Protein AF-A0A9E2G8S8-F1 (afdb_monomer_lite)

Structure (mmCIF, N/CA/C/O backbone):
data_AF-A0A9E2G8S8-F1
#
_entry.id   AF-A0A9E2G8S8-F1
#
loop_
_atom_site.group_PDB
_atom_site.id
_atom_site.type_symbol
_atom_site.label_atom_id
_atom_site.label_alt_id
_atom_site.label_comp_id
_atom_site.label_asym_id
_atom_site.label_entity_id
_atom_site.label_seq_id
_atom_site.pdbx_PDB_ins_code
_atom_site.Cartn_x
_atom_site.Cartn_y
_atom_site.Cartn_z
_atom_site.occupancy
_atom_site.B_iso_or_equiv
_atom_site.auth_seq_id
_atom_site.auth_comp_id
_atom_site.auth_asym_id
_atom_site.auth_atom_id
_atom_site.pdbx_PDB_model_num
ATOM 1 N N . MET A 1 1 ? -22.392 -0.315 -1.758 1.00 44.59 1 MET A N 1
ATOM 2 C CA . MET A 1 1 ? -21.809 0.022 -0.442 1.00 44.59 1 MET A CA 1
ATOM 3 C C . MET A 1 1 ? -20.306 -0.086 -0.599 1.00 44.59 1 MET A C 1
ATOM 5 O O . MET A 1 1 ? -19.879 -1.041 -1.234 1.00 44.59 1 MET A O 1
ATOM 9 N N . ARG A 1 2 ? -19.534 0.909 -0.146 1.00 60.53 2 ARG A N 1
ATOM 10 C CA . ARG A 1 2 ? -18.070 0.775 -0.092 1.00 60.53 2 ARG A CA 1
ATOM 11 C C . ARG A 1 2 ? -17.741 -0.227 1.015 1.00 60.53 2 ARG A C 1
ATOM 13 O O . ARG A 1 2 ? -18.287 -0.092 2.105 1.00 60.53 2 ARG A O 1
ATOM 20 N N . ASN A 1 3 ? -16.926 -1.228 0.694 1.00 81.44 3 ASN A N 1
ATOM 21 C CA . ASN A 1 3 ? -16.488 -2.263 1.638 1.00 81.44 3 ASN A CA 1
ATOM 22 C C . ASN A 1 3 ? -15.124 -1.939 2.266 1.00 81.44 3 ASN A C 1
ATOM 24 O O . ASN A 1 3 ? -14.680 -2.669 3.148 1.00 81.44 3 ASN A O 1
ATOM 28 N N . GLU A 1 4 ? -14.479 -0.862 1.814 1.00 93.25 4 GLU A N 1
ATOM 29 C CA . GLU A 1 4 ? -13.182 -0.440 2.326 1.00 93.25 4 GLU A CA 1
ATOM 30 C C . GLU A 1 4 ? -13.284 0.040 3.771 1.00 93.25 4 GLU A C 1
ATOM 32 O O . GLU A 1 4 ? -14.235 0.725 4.156 1.00 93.25 4 GLU A O 1
ATOM 37 N N . ILE A 1 5 ? -12.271 -0.316 4.554 1.00 97.31 5 ILE A N 1
ATOM 38 C CA . ILE A 1 5 ? -12.090 0.123 5.936 1.00 97.31 5 ILE A CA 1
ATOM 39 C C . ILE A 1 5 ? -10.993 1.183 5.997 1.00 97.31 5 ILE A C 1
ATOM 41 O O . ILE A 1 5 ? -10.100 1.220 5.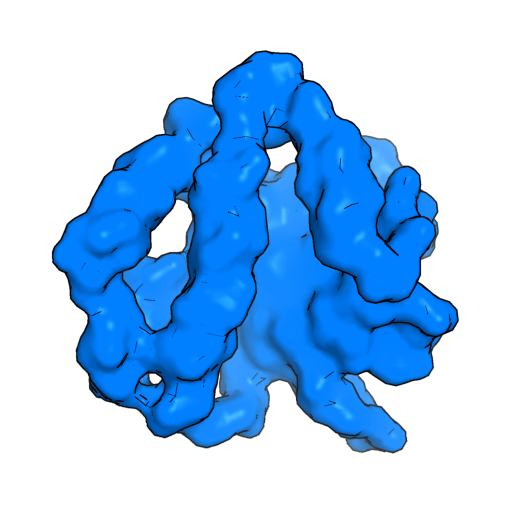148 1.00 97.31 5 ILE A O 1
ATOM 45 N N . SER A 1 6 ? -11.042 2.049 7.006 1.00 98.31 6 SER A N 1
ATOM 46 C CA . SER A 1 6 ? -9.996 3.054 7.191 1.00 98.31 6 SER A CA 1
ATOM 47 C C . SER A 1 6 ? -8.645 2.391 7.483 1.00 98.31 6 SER A C 1
ATOM 49 O O . SER A 1 6 ? -8.588 1.273 7.997 1.00 98.31 6 SER A O 1
ATOM 51 N N . ILE A 1 7 ? -7.533 3.077 7.204 1.00 98.56 7 ILE A N 1
ATOM 52 C CA . ILE A 1 7 ? -6.195 2.571 7.556 1.00 98.56 7 ILE A CA 1
ATOM 53 C C . ILE A 1 7 ? -6.093 2.315 9.056 1.00 98.56 7 ILE A C 1
ATOM 55 O O . ILE A 1 7 ? -5.459 1.340 9.449 1.00 98.56 7 ILE A O 1
ATOM 59 N N . ARG A 1 8 ? -6.721 3.154 9.895 1.00 98.38 8 ARG A N 1
ATOM 60 C CA . ARG A 1 8 ? -6.754 2.907 11.341 1.00 98.38 8 ARG A CA 1
ATOM 61 C C . ARG A 1 8 ? -7.335 1.530 11.644 1.00 98.38 8 ARG A C 1
ATOM 63 O O . ARG A 1 8 ? -6.673 0.730 12.296 1.00 98.38 8 ARG A O 1
ATOM 70 N N . GLU A 1 9 ? -8.541 1.260 11.156 1.00 98.38 9 GLU A N 1
ATOM 71 C CA . GLU A 1 9 ? -9.212 -0.015 11.403 1.00 98.38 9 GLU A CA 1
ATOM 72 C C . GLU A 1 9 ? -8.445 -1.180 10.763 1.00 98.38 9 GLU A C 1
ATOM 74 O O . GLU A 1 9 ? -8.337 -2.262 11.339 1.00 98.38 9 GLU A O 1
ATOM 79 N N . TRP A 1 10 ? -7.858 -0.964 9.584 1.00 98.62 10 TRP A N 1
ATOM 80 C CA . TRP A 1 10 ? -7.023 -1.965 8.933 1.00 98.62 10 TRP A CA 1
ATOM 81 C C . TRP A 1 10 ? -5.809 -2.345 9.786 1.00 98.62 10 TRP A C 1
ATOM 83 O O . TRP A 1 10 ? -5.529 -3.535 9.936 1.00 98.62 10 TRP A O 1
ATOM 93 N N . VAL A 1 11 ? -5.114 -1.358 10.365 1.00 98.75 11 VAL A N 1
ATOM 94 C CA . VAL A 1 11 ? -3.964 -1.578 11.255 1.00 98.75 11 VAL A CA 1
ATOM 95 C C . VAL A 1 11 ? -4.393 -2.312 12.522 1.00 98.75 11 VAL A C 1
ATOM 97 O O . VAL A 1 11 ? -3.720 -3.261 12.906 1.00 98.75 11 VAL A O 1
ATOM 100 N N . GLU A 1 12 ? -5.526 -1.951 13.130 1.00 98.56 12 GLU A N 1
ATOM 101 C CA . GLU A 1 12 ? -6.077 -2.675 14.287 1.00 98.56 12 GLU A CA 1
ATOM 102 C C . GLU A 1 12 ? -6.294 -4.160 13.956 1.00 98.56 12 GLU A C 1
ATOM 104 O O . GLU A 1 12 ? -5.747 -5.037 14.626 1.00 98.56 12 GLU A O 1
ATOM 109 N N . ARG A 1 13 ? -6.976 -4.457 12.841 1.00 98.56 13 ARG A N 1
ATOM 110 C CA . ARG A 1 13 ? -7.185 -5.838 12.372 1.00 98.56 13 ARG A CA 1
ATOM 111 C C . ARG A 1 13 ? -5.871 -6.562 12.066 1.00 98.56 13 ARG A C 1
ATOM 113 O O . ARG A 1 13 ? -5.748 -7.754 12.348 1.00 98.56 13 ARG A O 1
ATOM 120 N N . PHE A 1 14 ? -4.900 -5.869 11.471 1.00 98.62 14 PHE A N 1
ATOM 121 C CA . PHE A 1 14 ? -3.580 -6.424 11.180 1.00 98.62 14 PHE A CA 1
ATOM 122 C C . PHE A 1 14 ? -2.844 -6.824 12.464 1.00 98.62 14 PHE A C 1
ATOM 124 O O . PHE A 1 14 ? -2.378 -7.962 12.558 1.00 98.62 14 PHE A O 1
ATOM 131 N N . CYS A 1 15 ? -2.787 -5.934 13.459 1.00 98.38 15 CYS A N 1
ATOM 132 C CA . CYS A 1 15 ? -2.144 -6.195 14.746 1.00 98.38 15 CYS A CA 1
ATOM 133 C C . CYS A 1 15 ? -2.855 -7.303 15.544 1.00 98.38 15 CYS A C 1
ATOM 135 O O . CYS A 1 15 ? -2.188 -8.067 16.240 1.00 98.38 15 CYS A O 1
ATOM 137 N N . ASP A 1 16 ? -4.174 -7.446 15.384 1.00 98.38 16 ASP A N 1
ATOM 138 C CA . ASP A 1 16 ? -4.973 -8.531 15.974 1.00 98.38 16 ASP A CA 1
ATOM 139 C C . ASP A 1 16 ? -4.814 -9.882 15.244 1.00 98.38 16 ASP A C 1
ATOM 141 O O . ASP A 1 16 ? -5.429 -10.883 15.618 1.00 98.38 16 ASP A O 1
ATOM 145 N N . GLY A 1 17 ? -3.997 -9.940 14.187 1.00 98.25 17 GLY A N 1
ATOM 146 C CA . GLY A 1 17 ? -3.697 -11.172 13.459 1.00 98.25 17 GLY A CA 1
ATOM 147 C C . GLY A 1 17 ? -4.775 -11.604 12.458 1.00 98.25 17 GLY A C 1
ATOM 148 O O . GLY A 1 17 ? -4.729 -12.726 11.949 1.00 98.25 17 GLY A O 1
ATOM 149 N N . LYS A 1 18 ? -5.728 -10.726 12.104 1.00 98.19 18 LYS A N 1
ATOM 150 C CA . LYS A 1 18 ? -6.828 -11.033 11.163 1.00 98.19 18 LYS A CA 1
ATOM 151 C C . LYS A 1 18 ? -6.337 -11.564 9.809 1.00 98.19 18 LYS A C 1
ATOM 153 O O . LYS A 1 18 ? -7.047 -12.336 9.169 1.00 98.19 18 LYS A O 1
ATOM 158 N N . TYR A 1 19 ? -5.134 -11.174 9.383 1.00 97.94 19 TYR A N 1
ATOM 159 C CA . TYR A 1 19 ? -4.575 -11.502 8.067 1.00 97.94 19 TYR A CA 1
ATOM 160 C C . TYR A 1 19 ? -3.461 -12.566 8.097 1.00 97.94 19 TYR A C 1
ATOM 162 O O . TYR A 1 19 ? -2.704 -12.686 7.132 1.00 97.94 19 TYR A O 1
ATOM 170 N N . GLU A 1 20 ? -3.324 -13.343 9.181 1.00 96.94 20 GLU A N 1
ATOM 171 C CA . GLU A 1 20 ? -2.259 -14.357 9.309 1.00 96.94 20 GLU A CA 1
ATOM 172 C C . GLU A 1 20 ? -2.498 -15.637 8.492 1.00 96.94 20 GLU A C 1
ATOM 174 O O . GLU A 1 20 ? -1.543 -16.352 8.164 1.00 96.94 20 GLU A O 1
ATOM 179 N N . SER A 1 21 ? -3.754 -15.941 8.148 1.00 97.25 21 SER A N 1
ATOM 180 C CA . SER A 1 21 ? -4.077 -17.127 7.352 1.00 97.25 21 SER A CA 1
ATOM 181 C C . SER A 1 21 ? -3.495 -17.032 5.940 1.00 97.25 21 SER A C 1
ATOM 183 O O . SER A 1 21 ? -3.478 -15.974 5.314 1.00 97.25 21 SER A O 1
ATOM 185 N N . ARG A 1 22 ? -3.023 -18.165 5.411 1.00 96.75 22 ARG A N 1
ATOM 186 C CA . ARG A 1 22 ? -2.400 -18.249 4.078 1.00 96.75 22 ARG A CA 1
ATOM 187 C C . ARG A 1 22 ? -3.395 -18.396 2.932 1.00 96.75 22 ARG A C 1
ATOM 189 O O . ARG A 1 22 ? -2.963 -18.445 1.782 1.00 96.75 22 ARG A O 1
ATOM 196 N N . ASP A 1 23 ? -4.681 -18.545 3.225 1.00 97.31 23 ASP A N 1
ATOM 197 C CA . ASP A 1 23 ? -5.685 -18.658 2.178 1.00 97.31 23 ASP A CA 1
ATOM 198 C C . ASP A 1 23 ? -5.832 -17.335 1.416 1.00 97.31 23 ASP A C 1
ATOM 200 O O . ASP A 1 23 ? -5.708 -16.246 1.977 1.00 97.31 23 ASP A O 1
ATOM 204 N N . VAL A 1 24 ? -6.086 -17.443 0.114 1.00 97.62 24 VAL A N 1
ATOM 205 C CA . VAL A 1 24 ? -6.178 -16.285 -0.779 1.00 97.62 24 VAL A CA 1
ATOM 206 C C . VAL A 1 24 ? -7.325 -15.350 -0.395 1.00 97.62 24 VAL A C 1
ATOM 208 O O . VAL A 1 24 ? -7.187 -14.143 -0.543 1.00 97.62 24 VAL A O 1
ATOM 211 N N . GLN A 1 25 ? -8.423 -15.873 0.162 1.00 97.94 25 GLN A N 1
ATOM 212 C CA . GLN A 1 25 ? -9.590 -15.067 0.512 1.00 97.94 25 GLN A CA 1
ATOM 213 C C . GLN A 1 25 ? -9.274 -14.101 1.657 1.00 97.94 25 GLN A C 1
ATOM 215 O O . GLN A 1 25 ? -9.599 -12.921 1.561 1.00 97.94 25 GLN A O 1
ATOM 220 N N . THR A 1 26 ? -8.558 -14.562 2.683 1.00 98.12 26 THR A N 1
ATOM 221 C CA . THR A 1 26 ? -8.047 -13.711 3.766 1.00 98.12 26 THR A CA 1
ATOM 222 C C . THR A 1 26 ? -7.123 -12.618 3.230 1.00 98.12 26 THR A C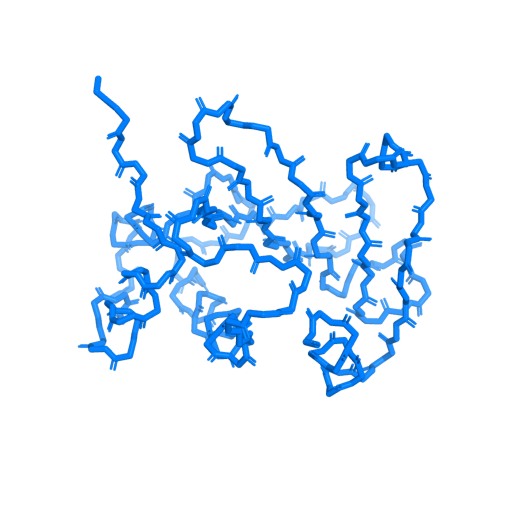 1
ATOM 224 O O . THR A 1 26 ? -7.112 -11.503 3.745 1.00 98.12 26 THR A O 1
ATOM 227 N N . GLN A 1 27 ? -6.344 -12.905 2.186 1.00 98.50 27 GLN A N 1
ATOM 228 C CA . GLN A 1 27 ? -5.425 -11.924 1.607 1.00 98.50 27 GLN A CA 1
ATOM 229 C C . GLN A 1 27 ? -6.151 -10.931 0.687 1.00 98.50 27 GLN A C 1
ATOM 231 O O . GLN A 1 27 ? -5.844 -9.743 0.712 1.00 98.50 27 GLN A O 1
ATOM 236 N N . ILE A 1 28 ? -7.190 -11.359 -0.029 1.00 98.12 28 ILE A N 1
ATOM 237 C CA . ILE A 1 28 ? -8.111 -10.442 -0.715 1.00 98.12 28 ILE A CA 1
ATOM 238 C C . ILE A 1 28 ? -8.789 -9.521 0.310 1.00 98.12 28 ILE A C 1
ATOM 240 O O . ILE A 1 28 ? -8.795 -8.310 0.119 1.00 98.12 28 ILE A O 1
ATOM 244 N N . GLU A 1 29 ? -9.267 -10.059 1.440 1.00 97.38 29 GLU A N 1
ATOM 245 C CA . GLU A 1 29 ? -9.804 -9.262 2.558 1.00 97.38 29 GLU A CA 1
ATOM 246 C C . GLU A 1 29 ? -8.772 -8.289 3.146 1.00 97.38 29 GLU A C 1
ATOM 248 O O . GLU A 1 29 ? -9.142 -7.211 3.606 1.00 97.38 29 GLU A O 1
ATOM 253 N N . ALA A 1 30 ? -7.484 -8.645 3.129 1.00 97.94 30 ALA A N 1
ATOM 254 C CA . ALA A 1 30 ? -6.414 -7.753 3.557 1.00 97.94 30 ALA A CA 1
ATOM 255 C C . ALA A 1 30 ? -6.195 -6.577 2.592 1.00 97.94 30 ALA A C 1
ATOM 257 O O . ALA A 1 30 ? -5.557 -5.610 2.992 1.00 97.94 30 ALA A O 1
ATOM 258 N N . GLY A 1 31 ? -6.702 -6.632 1.358 1.00 97.75 31 GLY A N 1
ATOM 259 C CA . GLY A 1 31 ? -6.587 -5.556 0.370 1.00 97.75 31 GLY A CA 1
ATOM 260 C C . GLY A 1 31 ? -5.788 -5.924 -0.882 1.00 97.75 31 GLY A C 1
ATOM 261 O O . GLY A 1 31 ? -5.383 -5.031 -1.625 1.00 97.75 31 GLY A O 1
ATOM 262 N N . TRP A 1 32 ? -5.506 -7.208 -1.134 1.00 98.38 32 TRP A N 1
ATOM 263 C CA . TRP A 1 32 ? -4.871 -7.628 -2.388 1.00 98.38 32 TRP A CA 1
ATOM 264 C C . TRP A 1 32 ? -5.827 -7.491 -3.573 1.00 98.38 32 TRP A C 1
ATOM 266 O O . TRP A 1 32 ? -6.848 -8.170 -3.634 1.00 98.38 32 TRP A O 1
ATOM 276 N N . TYR A 1 33 ? -5.459 -6.633 -4.527 1.00 97.00 33 TYR A N 1
ATOM 277 C CA . TYR A 1 33 ? -6.260 -6.360 -5.723 1.00 97.00 33 TYR A CA 1
ATOM 278 C C . TYR A 1 33 ? -5.814 -7.182 -6.938 1.00 97.00 33 TYR A C 1
ATOM 280 O O . TYR A 1 33 ? -6.642 -7.718 -7.667 1.00 97.00 33 TYR A O 1
ATOM 288 N N . ASP A 1 34 ? -4.501 -7.274 -7.163 1.00 97.62 34 ASP A N 1
ATOM 289 C CA . ASP A 1 34 ? -3.916 -7.974 -8.311 1.00 97.62 34 ASP A CA 1
ATOM 290 C C . ASP A 1 34 ? -2.490 -8.445 -7.994 1.00 97.62 34 ASP A C 1
ATOM 292 O O . ASP A 1 34 ? -1.714 -7.728 -7.350 1.00 97.62 34 ASP A O 1
ATOM 296 N N . TRP A 1 35 ? -2.133 -9.653 -8.427 1.00 98.31 35 TRP A N 1
ATOM 297 C CA . TRP A 1 35 ? -0.826 -10.243 -8.147 1.00 98.31 35 TRP A CA 1
ATOM 298 C C . TRP A 1 35 ? -0.410 -11.287 -9.184 1.00 98.31 35 TRP A C 1
ATOM 300 O O . TRP A 1 35 ? -1.228 -12.024 -9.725 1.00 98.31 35 TRP A O 1
ATOM 310 N N . PHE A 1 36 ? 0.903 -11.397 -9.400 1.00 97.44 36 PHE A N 1
ATOM 311 C CA . PHE A 1 36 ? 1.502 -12.402 -10.290 1.00 97.44 36 PHE A CA 1
ATOM 312 C C . PHE A 1 36 ? 2.293 -13.481 -9.538 1.00 97.44 36 PHE A C 1
ATOM 314 O O . PHE A 1 36 ? 2.669 -14.506 -10.109 1.00 97.44 36 PHE A O 1
ATOM 321 N N . CYS A 1 37 ? 2.571 -13.275 -8.248 1.00 97.00 37 CYS A N 1
ATOM 322 C CA . CYS A 1 37 ? 3.165 -14.305 -7.406 1.00 97.00 37 CYS A CA 1
ATOM 323 C C . CYS A 1 37 ? 2.149 -15.404 -7.053 1.00 97.00 37 CYS A C 1
ATOM 325 O O . CYS A 1 37 ? 0.953 -15.258 -7.251 1.00 97.00 37 CYS A O 1
ATOM 327 N N . ARG A 1 38 ? 2.607 -16.516 -6.471 1.00 97.56 38 ARG A N 1
ATOM 328 C CA . ARG A 1 38 ? 1.693 -17.551 -5.959 1.00 97.56 38 ARG A CA 1
ATOM 329 C C . ARG A 1 38 ? 0.870 -17.020 -4.783 1.00 97.56 38 ARG A C 1
ATOM 331 O O . ARG A 1 38 ? 1.445 -16.376 -3.907 1.00 97.56 38 ARG A O 1
ATOM 338 N N . ASP A 1 39 ? -0.398 -17.415 -4.688 1.00 98.06 39 ASP A N 1
ATOM 339 C CA . ASP A 1 39 ? -1.300 -17.069 -3.574 1.00 98.06 39 ASP A CA 1
ATOM 340 C C . ASP A 1 39 ? -0.683 -17.365 -2.200 1.00 98.06 39 ASP A C 1
ATOM 342 O O . ASP A 1 39 ? -0.756 -16.564 -1.271 1.00 98.06 39 ASP A O 1
ATOM 346 N N . SER A 1 40 ? 0.045 -18.482 -2.091 1.00 95.75 40 SER A N 1
ATOM 347 C CA . SER A 1 40 ? 0.738 -18.891 -0.864 1.00 95.75 40 SER A CA 1
ATOM 348 C C . SER A 1 40 ? 1.783 -17.885 -0.360 1.00 95.75 40 SER A C 1
ATOM 350 O O . SER A 1 40 ? 2.232 -17.994 0.781 1.00 95.75 40 SER A O 1
ATOM 352 N N . ASN A 1 41 ? 2.216 -16.942 -1.202 1.00 97.31 41 ASN A N 1
ATOM 353 C CA . ASN A 1 41 ? 3.185 -15.909 -0.846 1.00 97.31 41 ASN A CA 1
ATOM 354 C C . ASN A 1 41 ? 2.523 -14.639 -0.297 1.00 97.31 41 ASN A C 1
ATOM 356 O O . ASN A 1 41 ? 3.221 -13.838 0.330 1.00 97.31 41 ASN A O 1
ATOM 360 N N . LEU A 1 42 ? 1.218 -14.449 -0.517 1.00 98.56 42 LEU A N 1
ATOM 361 C CA . LEU A 1 42 ? 0.521 -13.206 -0.191 1.00 98.56 42 LEU A CA 1
ATOM 362 C C . LEU A 1 42 ? 0.563 -12.911 1.308 1.00 98.56 42 LEU A C 1
ATOM 364 O O . LEU A 1 42 ? 0.984 -11.825 1.678 1.00 98.56 42 LEU A O 1
ATOM 368 N N . ALA A 1 43 ? 0.293 -13.890 2.177 1.00 98.50 43 ALA A N 1
ATOM 369 C CA . ALA A 1 43 ? 0.324 -13.684 3.632 1.00 98.50 43 ALA A CA 1
ATOM 370 C C . ALA A 1 43 ? 1.672 -13.146 4.147 1.00 98.50 43 ALA A C 1
ATOM 372 O O . ALA A 1 43 ? 1.721 -12.227 4.965 1.00 98.50 43 ALA A O 1
ATOM 373 N N . ASN A 1 44 ? 2.792 -13.659 3.625 1.00 98.56 44 ASN A N 1
ATOM 374 C CA . ASN A 1 44 ? 4.119 -13.162 4.001 1.00 98.56 44 ASN A CA 1
ATOM 375 C C . ASN A 1 44 ? 4.369 -11.738 3.479 1.00 98.56 44 ASN A C 1
ATOM 377 O O . ASN A 1 44 ? 5.016 -10.936 4.155 1.00 98.56 44 ASN A O 1
ATOM 381 N N . LYS A 1 45 ? 3.859 -11.413 2.286 1.00 98.50 45 LYS A N 1
ATOM 382 C CA . LYS A 1 45 ? 3.957 -10.073 1.693 1.00 98.50 45 LYS A CA 1
ATOM 383 C C . LYS A 1 45 ? 3.075 -9.066 2.436 1.00 98.50 45 LYS A C 1
ATOM 385 O O . LYS A 1 45 ? 3.570 -7.994 2.775 1.00 98.50 45 LYS A O 1
ATOM 390 N N . THR A 1 46 ? 1.845 -9.440 2.790 1.00 98.69 46 THR A N 1
ATOM 391 C CA . THR A 1 46 ? 0.954 -8.675 3.677 1.00 98.69 46 THR A CA 1
ATOM 392 C C . THR A 1 46 ? 1.629 -8.405 5.004 1.00 98.69 46 THR A C 1
ATOM 394 O O . THR A 1 46 ? 1.688 -7.260 5.420 1.00 98.69 46 THR A O 1
ATOM 397 N N . LYS A 1 47 ? 2.232 -9.417 5.641 1.00 98.69 47 LYS A N 1
ATOM 398 C CA . LYS A 1 47 ? 2.975 -9.224 6.893 1.00 98.69 47 LYS A CA 1
ATOM 399 C C . LYS A 1 47 ? 4.118 -8.223 6.739 1.00 98.69 47 LYS A C 1
ATOM 401 O O . LYS A 1 47 ? 4.280 -7.335 7.570 1.00 98.69 47 LYS A O 1
ATOM 406 N N . ARG A 1 48 ? 4.899 -8.335 5.660 1.00 98.50 48 ARG A N 1
ATOM 407 C CA . ARG A 1 48 ? 5.998 -7.403 5.375 1.00 98.50 48 ARG A CA 1
ATOM 408 C C . ARG A 1 48 ? 5.497 -5.968 5.208 1.00 98.50 48 ARG A C 1
ATOM 410 O O . ARG A 1 48 ? 6.093 -5.082 5.804 1.00 98.50 48 ARG A O 1
ATOM 417 N N . MET A 1 49 ? 4.463 -5.739 4.398 1.00 98.62 49 MET A N 1
ATOM 418 C CA . MET A 1 49 ? 3.934 -4.395 4.127 1.00 98.62 49 MET A CA 1
ATOM 419 C C . MET A 1 49 ? 3.119 -3.842 5.300 1.00 98.62 49 MET A C 1
ATOM 421 O O . MET A 1 49 ? 3.258 -2.671 5.633 1.00 98.62 49 MET A O 1
ATOM 425 N N . GLY A 1 50 ? 2.353 -4.682 5.991 1.00 98.62 50 GLY A N 1
ATOM 426 C CA . GLY A 1 50 ? 1.601 -4.326 7.193 1.00 98.62 50 GLY A CA 1
ATOM 427 C C . GLY A 1 50 ? 2.500 -3.814 8.315 1.00 98.62 50 GLY A C 1
ATOM 428 O O . GLY A 1 50 ? 2.228 -2.747 8.854 1.00 98.62 50 GLY A O 1
ATOM 429 N N . ASN A 1 51 ? 3.652 -4.458 8.547 1.00 98.69 51 ASN A N 1
ATOM 430 C CA . ASN A 1 51 ? 4.671 -3.968 9.489 1.00 98.69 51 ASN A CA 1
ATOM 431 C C . ASN A 1 51 ? 5.235 -2.577 9.121 1.00 98.69 51 ASN A C 1
ATOM 433 O O . ASN A 1 51 ? 5.839 -1.909 9.957 1.00 98.69 51 ASN A O 1
ATOM 437 N N . ILE A 1 52 ? 5.116 -2.142 7.861 1.00 98.56 52 ILE A N 1
ATOM 438 C CA . ILE A 1 52 ? 5.469 -0.777 7.434 1.00 98.56 52 ILE A CA 1
ATOM 439 C C . ILE A 1 52 ? 4.301 0.164 7.722 1.00 98.56 52 ILE A C 1
ATOM 441 O O . ILE A 1 52 ? 4.496 1.233 8.297 1.00 98.56 52 ILE A O 1
ATOM 445 N N . ILE A 1 53 ? 3.098 -0.237 7.308 1.00 98.62 53 ILE A N 1
ATOM 446 C CA . ILE A 1 53 ? 1.873 0.565 7.383 1.00 98.62 53 ILE A CA 1
ATOM 447 C C . ILE A 1 53 ? 1.506 0.879 8.837 1.00 98.62 53 ILE A C 1
ATOM 449 O O . ILE A 1 53 ? 1.148 2.017 9.128 1.00 98.62 53 ILE A O 1
ATOM 453 N N . GLU A 1 54 ? 1.688 -0.065 9.765 1.00 98.50 54 GLU A N 1
ATOM 454 C CA . GLU A 1 54 ? 1.426 0.150 11.198 1.00 98.50 54 GLU A CA 1
ATOM 455 C C . GLU A 1 54 ? 2.301 1.255 11.8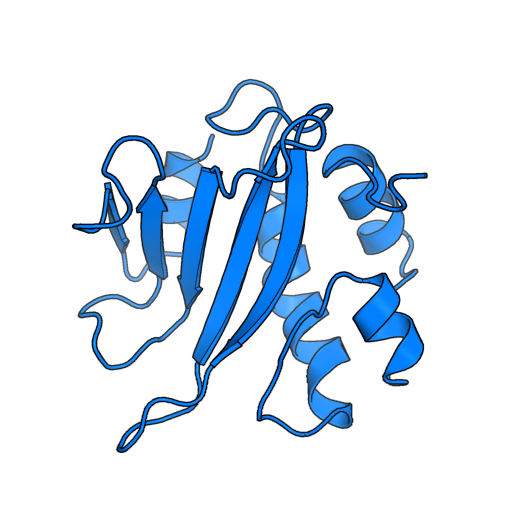26 1.00 98.50 54 GLU A C 1
ATOM 457 O O . GLU A 1 54 ? 1.989 1.768 12.898 1.00 98.50 54 GLU A O 1
ATOM 462 N N . GLN A 1 55 ? 3.398 1.653 11.168 1.00 98.56 55 GLN A N 1
ATOM 463 C CA . GLN A 1 55 ? 4.299 2.709 11.646 1.00 98.56 55 GLN A CA 1
ATOM 464 C C . GLN A 1 55 ? 3.914 4.111 11.146 1.00 98.56 55 GLN A C 1
ATOM 466 O O . GLN A 1 55 ? 4.550 5.098 11.543 1.00 98.56 55 GLN A O 1
ATOM 471 N N . ILE A 1 56 ? 2.895 4.224 10.288 1.00 98.12 56 ILE A N 1
ATOM 472 C CA . ILE A 1 56 ? 2.355 5.509 9.835 1.00 98.12 56 ILE A CA 1
ATOM 473 C C . ILE A 1 56 ? 1.432 6.072 10.917 1.00 98.12 56 ILE A C 1
ATOM 475 O O . ILE A 1 56 ? 0.533 5.399 11.415 1.00 98.12 56 ILE A O 1
ATOM 479 N N . LYS A 1 57 ? 1.673 7.322 11.308 1.00 96.31 57 LYS A N 1
ATOM 480 C CA . LYS A 1 57 ? 1.046 7.970 12.460 1.00 96.31 57 LYS A CA 1
ATOM 481 C C . LYS A 1 57 ? 0.004 9.002 12.023 1.00 96.31 57 LYS A C 1
ATOM 483 O O . LYS A 1 57 ? 0.147 9.621 10.967 1.00 96.31 57 LYS A O 1
ATOM 488 N N . PRO A 1 58 ? -1.017 9.261 12.860 1.00 96.50 58 PRO A N 1
ATOM 489 C CA . PRO A 1 58 ? -1.905 10.400 12.666 1.00 96.50 58 PRO A CA 1
ATOM 490 C C . PRO A 1 58 ? -1.124 11.721 12.616 1.00 96.50 58 PRO A C 1
ATOM 492 O O . PRO A 1 58 ? -0.150 11.896 13.347 1.00 96.50 58 PRO A O 1
ATOM 495 N N . GLY A 1 59 ? -1.591 12.667 11.800 1.00 95.06 59 GLY A N 1
ATOM 496 C CA . GLY A 1 59 ? -0.987 14.000 11.666 1.00 95.06 59 GLY A CA 1
ATOM 497 C C . GLY A 1 59 ? 0.123 14.109 10.615 1.00 95.06 59 GLY A C 1
ATOM 498 O O . GLY A 1 59 ? 0.574 15.221 10.354 1.00 95.06 59 GLY A O 1
ATOM 499 N N . GLY A 1 60 ? 0.520 12.990 9.999 1.00 96.31 60 GLY A N 1
ATOM 500 C CA . GLY A 1 60 ? 1.426 12.970 8.853 1.00 96.31 60 GLY A CA 1
ATOM 501 C C . GLY A 1 60 ? 0.725 13.268 7.522 1.00 96.31 60 GLY A C 1
ATOM 502 O O . GLY A 1 60 ? -0.353 13.861 7.461 1.00 96.31 60 GLY A O 1
ATOM 503 N N . LYS A 1 61 ? 1.334 12.810 6.426 1.00 97.56 61 LYS A N 1
ATOM 504 C CA . LYS A 1 61 ? 0.852 13.015 5.047 1.00 97.56 61 LYS A CA 1
ATOM 505 C C . LYS A 1 61 ? -0.437 12.260 4.709 1.00 97.56 61 LYS A C 1
ATOM 507 O O . LYS A 1 61 ? -1.091 12.603 3.730 1.00 97.56 61 LYS A O 1
ATOM 512 N N . ILE A 1 62 ? -0.791 11.235 5.487 1.00 97.69 62 ILE A N 1
ATOM 513 C CA . ILE A 1 62 ? -1.961 10.381 5.254 1.00 97.69 62 ILE A CA 1
ATOM 514 C C . ILE A 1 62 ? -2.988 10.594 6.365 1.00 97.69 62 ILE A C 1
ATOM 516 O O . ILE A 1 62 ? -2.670 10.499 7.551 1.00 97.69 62 ILE A O 1
ATOM 520 N N . ASN A 1 63 ? -4.246 10.826 5.988 1.00 97.94 63 ASN A N 1
ATOM 521 C CA . ASN A 1 63 ? -5.348 10.827 6.943 1.00 97.94 63 ASN A CA 1
ATOM 522 C C . ASN A 1 63 ? -5.823 9.387 7.182 1.00 97.94 63 ASN A C 1
ATOM 524 O O . ASN A 1 63 ? -6.506 8.820 6.331 1.00 97.94 63 ASN A O 1
ATOM 528 N N . LEU A 1 64 ? -5.486 8.817 8.341 1.00 98.19 64 LEU A N 1
ATOM 529 C CA . LEU A 1 64 ? -5.768 7.411 8.657 1.00 98.19 64 LEU A CA 1
ATOM 530 C C . LEU A 1 64 ? -7.262 7.069 8.779 1.00 98.19 64 LEU A C 1
ATOM 532 O O . LEU A 1 64 ? -7.600 5.897 8.672 1.00 98.19 64 LEU A O 1
ATOM 536 N N . GLU A 1 65 ? -8.140 8.059 8.984 1.00 98.00 65 GLU A N 1
ATOM 537 C CA . GLU A 1 65 ? -9.599 7.851 9.047 1.00 98.00 65 GLU A CA 1
ATOM 538 C C . GLU A 1 65 ? -10.259 7.901 7.672 1.00 98.00 65 GLU A C 1
ATOM 540 O O . GLU A 1 65 ? -11.294 7.282 7.445 1.00 98.00 65 GLU A O 1
ATOM 545 N N . LYS A 1 66 ? -9.689 8.707 6.771 1.00 97.81 66 LYS A N 1
ATOM 546 C CA . LYS A 1 66 ? -10.268 9.013 5.457 1.00 97.81 66 LYS A CA 1
ATOM 547 C C . LYS A 1 66 ? -9.573 8.305 4.307 1.00 97.81 66 LYS A C 1
ATOM 549 O O . LYS A 1 66 ? -9.956 8.488 3.160 1.00 97.81 66 LYS A O 1
ATOM 554 N N . SER A 1 67 ? -8.556 7.514 4.610 1.00 98.31 67 SER A N 1
ATOM 555 C CA . SER A 1 67 ? -7.830 6.739 3.615 1.00 98.31 67 SER A CA 1
ATOM 556 C C . SER A 1 67 ? -7.986 5.255 3.915 1.00 98.31 67 SER A C 1
ATOM 558 O O . SER A 1 67 ? -8.154 4.883 5.076 1.00 98.31 67 SER A O 1
ATOM 560 N N . TYR A 1 68 ? -7.882 4.425 2.885 1.00 98.56 68 TYR A N 1
ATOM 561 C CA . TYR A 1 68 ? -7.761 2.972 2.964 1.00 98.56 68 TYR A CA 1
ATOM 562 C C . TYR A 1 68 ? -6.472 2.521 2.253 1.00 98.56 68 TYR A C 1
ATOM 564 O O . TYR A 1 68 ? -5.807 3.329 1.588 1.00 98.56 68 TYR A O 1
ATOM 572 N N . ILE A 1 69 ? -6.084 1.254 2.431 1.00 98.44 69 ILE A N 1
ATOM 573 C CA . ILE A 1 69 ? -4.915 0.663 1.764 1.00 98.44 69 ILE A CA 1
ATOM 574 C C . ILE A 1 69 ? -5.321 -0.443 0.800 1.00 98.44 69 ILE A C 1
ATOM 576 O O . ILE A 1 69 ? -6.309 -1.135 1.020 1.00 98.44 69 ILE A O 1
ATOM 580 N N . TRP A 1 70 ? -4.508 -0.648 -0.231 1.00 98.50 70 TRP A N 1
ATOM 581 C CA . TRP A 1 70 ? -4.594 -1.823 -1.092 1.00 98.50 70 TRP A CA 1
ATOM 582 C C . TRP A 1 70 ? -3.220 -2.213 -1.641 1.00 98.50 70 TRP A C 1
ATOM 584 O O . TRP A 1 70 ? -2.281 -1.410 -1.650 1.00 98.50 70 TRP A O 1
ATOM 594 N N . PHE A 1 71 ? -3.099 -3.469 -2.066 1.00 98.69 71 PHE A N 1
ATOM 595 C CA . PHE A 1 71 ? -1.841 -4.127 -2.402 1.00 98.69 71 PHE A CA 1
ATOM 596 C C . PHE A 1 71 ? -1.822 -4.641 -3.833 1.00 98.69 71 PHE A C 1
ATOM 598 O O . PHE A 1 71 ? -2.828 -5.142 -4.351 1.00 98.69 71 PHE A O 1
ATOM 605 N N . ARG A 1 72 ? -0.631 -4.607 -4.435 1.00 98.44 72 ARG A N 1
ATOM 606 C CA . ARG A 1 72 ? -0.328 -5.336 -5.662 1.00 98.44 72 ARG A CA 1
ATOM 607 C C . ARG A 1 72 ? 1.033 -6.007 -5.618 1.00 98.44 72 ARG A C 1
ATOM 609 O O . ARG A 1 72 ? 1.961 -5.578 -4.937 1.00 98.44 72 ARG A O 1
ATOM 616 N N . ASN A 1 73 ? 1.164 -7.044 -6.433 1.00 98.31 73 ASN A N 1
ATOM 617 C CA . ASN A 1 73 ? 2.446 -7.615 -6.814 1.00 98.31 73 ASN A CA 1
ATOM 618 C C . ASN A 1 73 ? 2.513 -7.517 -8.330 1.00 98.31 73 ASN A C 1
ATOM 620 O O . ASN A 1 73 ? 1.700 -8.122 -9.011 1.00 98.31 73 ASN A O 1
ATOM 624 N N . ASN A 1 74 ? 3.431 -6.716 -8.849 1.00 97.12 74 ASN A N 1
ATOM 625 C CA . ASN A 1 74 ? 3.481 -6.342 -10.254 1.00 97.12 74 ASN A CA 1
ATOM 626 C C . ASN A 1 74 ? 4.453 -7.238 -11.027 1.00 97.12 74 ASN A C 1
ATOM 628 O O . ASN A 1 74 ? 5.489 -7.635 -10.491 1.00 97.12 74 ASN A O 1
ATOM 632 N N . CYS A 1 75 ? 4.134 -7.498 -12.297 1.00 94.44 75 CYS A N 1
ATOM 633 C CA . CYS A 1 75 ? 4.982 -8.224 -13.238 1.00 94.44 75 CYS A CA 1
ATOM 634 C C . CYS A 1 75 ? 5.510 -7.278 -14.324 1.00 94.44 75 CYS A C 1
ATOM 636 O O . CYS A 1 75 ? 4.780 -6.972 -15.271 1.00 94.44 75 CYS A O 1
ATOM 638 N N . PRO A 1 76 ? 6.740 -6.759 -14.182 1.00 90.31 76 PRO A N 1
ATOM 639 C CA . PRO A 1 76 ? 7.415 -6.098 -15.290 1.00 90.31 76 PRO A CA 1
ATOM 640 C C . PRO A 1 76 ? 7.748 -7.115 -16.395 1.00 90.31 76 PRO A C 1
ATOM 642 O O . PRO A 1 76 ? 7.960 -8.289 -16.112 1.00 90.31 76 PRO A O 1
ATOM 645 N N . LEU A 1 77 ? 7.782 -6.670 -17.657 1.00 87.88 77 LEU A N 1
ATOM 646 C CA . LEU A 1 77 ? 7.936 -7.563 -18.819 1.00 87.88 77 LEU A CA 1
ATOM 647 C C . LEU A 1 77 ? 9.235 -8.386 -18.787 1.00 87.88 77 LEU A C 1
ATOM 649 O O . LEU A 1 77 ? 9.189 -9.586 -19.040 1.00 87.88 77 LEU A O 1
ATOM 653 N N . ASP A 1 78 ? 10.360 -7.749 -18.452 1.00 88.62 78 ASP A N 1
ATOM 654 C CA . ASP A 1 78 ? 11.704 -8.341 -18.537 1.00 88.62 78 ASP A CA 1
ATOM 655 C C . ASP A 1 78 ? 12.465 -8.296 -17.195 1.00 88.62 78 ASP A C 1
ATOM 657 O O . ASP A 1 78 ? 13.695 -8.321 -17.175 1.00 88.62 78 ASP A O 1
ATOM 661 N N . ASP A 1 79 ? 11.760 -8.200 -16.062 1.00 91.12 79 ASP A N 1
ATOM 662 C CA . ASP A 1 79 ? 12.397 -8.035 -14.748 1.00 91.12 79 ASP A CA 1
ATOM 663 C C . ASP A 1 79 ? 11.681 -8.798 -13.615 1.00 91.12 79 ASP A C 1
ATOM 665 O O . ASP A 1 79 ? 10.657 -9.456 -13.810 1.00 91.12 79 ASP A O 1
ATOM 669 N N . ALA A 1 80 ? 12.235 -8.741 -12.405 1.00 93.38 80 ALA A N 1
ATOM 670 C CA . ALA A 1 80 ? 11.691 -9.391 -11.225 1.00 93.38 80 ALA A CA 1
ATOM 671 C C . ALA A 1 80 ? 10.348 -8.783 -10.786 1.00 93.38 80 ALA A C 1
ATOM 673 O O . ALA A 1 80 ? 10.136 -7.569 -10.819 1.00 93.38 80 ALA A O 1
ATOM 674 N N . LEU A 1 81 ? 9.458 -9.642 -10.276 1.00 96.75 81 LEU A N 1
ATOM 675 C CA . LEU A 1 81 ? 8.223 -9.197 -9.633 1.00 96.75 81 LEU A CA 1
ATOM 676 C C . LEU A 1 81 ? 8.540 -8.290 -8.442 1.00 96.75 81 LEU A C 1
ATOM 678 O O . LEU A 1 81 ? 9.411 -8.608 -7.629 1.00 96.75 81 LEU A O 1
ATOM 682 N N . TYR A 1 82 ? 7.757 -7.231 -8.270 1.00 97.69 82 TYR A N 1
ATOM 683 C CA . TYR A 1 82 ? 7.907 -6.308 -7.147 1.00 97.69 82 TYR A CA 1
ATOM 684 C C . TYR A 1 82 ? 6.570 -6.049 -6.458 1.00 97.69 82 TYR A C 1
ATOM 686 O O . TYR A 1 82 ? 5.505 -6.237 -7.043 1.00 97.69 82 TYR A O 1
ATOM 694 N N . ASP A 1 83 ? 6.625 -5.640 -5.195 1.00 98.25 83 ASP A N 1
ATOM 695 C CA . ASP A 1 83 ? 5.431 -5.356 -4.400 1.00 98.25 83 ASP A CA 1
ATOM 696 C C . ASP A 1 83 ? 5.151 -3.851 -4.408 1.00 98.25 83 ASP A C 1
ATOM 698 O O . ASP A 1 83 ? 6.082 -3.041 -4.366 1.00 98.25 83 ASP A O 1
ATOM 702 N N . ASP A 1 84 ? 3.879 -3.467 -4.456 1.00 98.12 84 ASP A N 1
ATOM 703 C CA . ASP A 1 84 ? 3.455 -2.116 -4.112 1.00 98.12 84 ASP A CA 1
ATOM 704 C C . ASP A 1 84 ? 2.278 -2.139 -3.137 1.00 98.12 84 ASP A C 1
ATOM 706 O O . ASP A 1 84 ? 1.484 -3.082 -3.090 1.00 98.12 84 ASP A O 1
A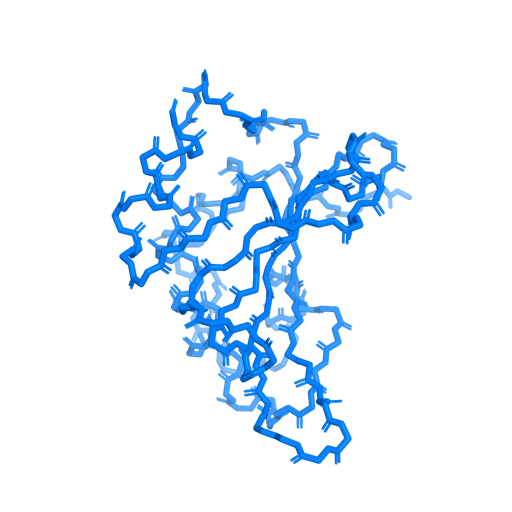TOM 710 N N . PHE A 1 85 ? 2.205 -1.093 -2.323 1.00 98.69 85 PHE A N 1
ATOM 711 C CA . PHE A 1 85 ? 1.008 -0.768 -1.568 1.00 98.69 85 PHE A CA 1
ATOM 712 C C . PHE A 1 85 ? 0.640 0.683 -1.820 1.00 98.69 85 PHE A C 1
ATOM 714 O O . PHE A 1 85 ? 1.487 1.522 -2.155 1.00 98.69 85 PHE A O 1
ATOM 721 N N . ARG A 1 86 ? -0.648 0.972 -1.700 1.00 98.69 86 ARG A N 1
ATOM 722 C CA . ARG A 1 86 ? -1.216 2.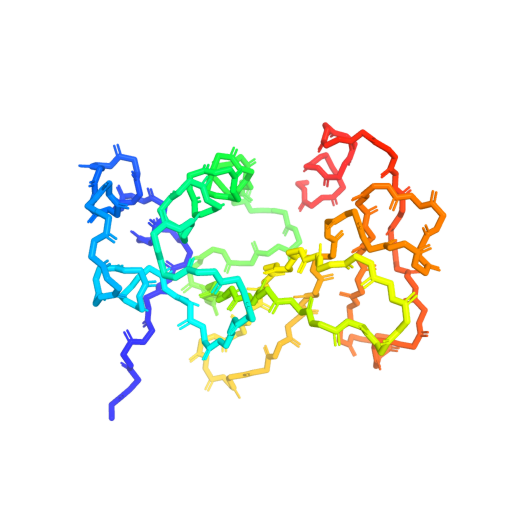246 -2.118 1.00 98.69 86 ARG A CA 1
ATOM 723 C C . ARG A 1 86 ? -2.123 2.780 -1.037 1.00 98.69 86 ARG A C 1
ATOM 725 O O . ARG A 1 86 ? -2.874 2.026 -0.428 1.00 98.69 86 ARG A O 1
ATOM 732 N N . PHE A 1 87 ? -2.037 4.084 -0.822 1.00 98.62 87 PHE A N 1
ATOM 733 C CA . PHE A 1 87 ? -2.973 4.817 0.015 1.00 98.62 87 PHE A CA 1
ATOM 734 C C . PHE A 1 87 ? -3.997 5.465 -0.902 1.00 98.62 87 PHE A C 1
ATOM 736 O O . PHE A 1 87 ? -3.605 6.138 -1.858 1.00 98.62 87 PHE A O 1
ATOM 743 N N . ALA A 1 88 ? -5.279 5.273 -0.626 1.00 98.44 88 ALA A N 1
ATOM 744 C CA . ALA A 1 88 ? -6.361 5.833 -1.422 1.00 98.44 88 ALA A CA 1
ATOM 745 C C . ALA A 1 88 ? -7.412 6.484 -0.527 1.00 98.44 88 ALA A C 1
ATOM 747 O O . ALA A 1 88 ? -7.612 6.066 0.610 1.00 98.44 88 ALA A O 1
ATOM 748 N N . ASP A 1 89 ? -8.055 7.530 -1.027 1.00 97.94 89 ASP A N 1
ATOM 749 C CA . ASP A 1 89 ? -9.120 8.230 -0.321 1.00 97.94 89 ASP A CA 1
ATOM 750 C C . ASP A 1 89 ? -10.407 7.392 -0.330 1.00 97.94 89 ASP A C 1
ATOM 752 O O . ASP A 1 89 ? -10.871 6.935 -1.375 1.00 97.94 89 ASP A O 1
ATOM 756 N N . ILE A 1 90 ? -10.998 7.191 0.847 1.00 96.56 90 ILE A N 1
ATOM 757 C CA . ILE A 1 90 ? -12.162 6.317 1.028 1.00 96.56 90 ILE A CA 1
ATOM 758 C C . ILE A 1 90 ? -13.435 6.903 0.412 1.00 96.56 90 ILE A C 1
ATOM 760 O O . ILE A 1 90 ? -14.394 6.170 0.167 1.00 96.56 90 ILE A O 1
ATOM 764 N N . GLU A 1 91 ? -13.492 8.221 0.194 1.00 95.38 91 GLU A N 1
ATOM 765 C CA . GLU A 1 91 ? -14.657 8.909 -0.360 1.00 95.38 91 GLU A CA 1
ATOM 766 C C . GLU A 1 91 ? -14.679 8.884 -1.885 1.00 95.38 91 GLU A C 1
ATOM 768 O O . GLU A 1 91 ? -15.727 8.654 -2.495 1.00 95.38 91 GLU A O 1
ATOM 773 N N . THR A 1 92 ? -13.520 9.096 -2.488 1.00 96.25 92 THR A N 1
ATOM 774 C CA . THR A 1 92 ? -13.362 9.327 -3.923 1.00 96.25 92 THR A CA 1
ATOM 775 C C . THR A 1 92 ? -12.751 8.148 -4.664 1.00 96.25 92 THR A C 1
ATOM 777 O O . THR A 1 92 ? -12.778 8.151 -5.891 1.00 96.25 92 THR A O 1
ATOM 780 N N . ASP A 1 93 ? -12.212 7.160 -3.944 1.00 95.56 93 ASP A N 1
ATOM 781 C CA . ASP A 1 93 ? -11.441 6.040 -4.495 1.00 95.56 93 ASP A CA 1
ATOM 782 C C . ASP A 1 93 ? -10.136 6.473 -5.195 1.00 95.56 93 ASP A C 1
ATOM 784 O O . ASP A 1 93 ? -9.436 5.693 -5.843 1.00 95.56 93 ASP A O 1
ATOM 788 N N . ALA A 1 94 ? -9.775 7.750 -5.058 1.00 97.19 94 ALA A N 1
ATOM 789 C CA . ALA A 1 94 ? -8.570 8.298 -5.639 1.00 97.19 94 ALA A CA 1
ATOM 790 C C . ALA A 1 94 ? -7.343 7.727 -4.926 1.00 97.19 94 ALA A C 1
ATOM 792 O O . ALA A 1 94 ? -7.157 7.925 -3.726 1.00 97.19 94 ALA A O 1
ATOM 793 N N . THR A 1 95 ? -6.460 7.065 -5.677 1.00 98.31 95 THR A N 1
ATOM 794 C CA . THR A 1 95 ? -5.121 6.748 -5.169 1.00 98.31 95 THR A CA 1
ATOM 795 C C . THR A 1 95 ? -4.396 8.055 -4.874 1.00 98.31 95 THR A C 1
ATOM 797 O O . THR A 1 95 ? -4.275 8.899 -5.755 1.00 98.31 95 THR A O 1
ATOM 800 N N . LEU A 1 96 ? -3.912 8.207 -3.646 1.00 98.50 96 LEU A N 1
ATOM 801 C CA . LEU A 1 96 ? -3.165 9.367 -3.168 1.00 98.50 96 LEU A CA 1
ATOM 802 C C . LEU A 1 96 ? -1.663 9.143 -3.341 1.00 98.50 96 LEU A C 1
ATOM 804 O O . LEU A 1 96 ? -0.951 10.004 -3.853 1.00 98.50 96 LEU A O 1
ATOM 808 N N . PHE A 1 97 ? -1.192 7.955 -2.953 1.00 98.81 97 PHE A N 1
ATOM 809 C CA . PHE A 1 97 ? 0.216 7.577 -3.012 1.00 98.81 97 PHE A CA 1
ATOM 810 C C . PHE A 1 97 ? 0.385 6.135 -3.479 1.00 98.81 97 PHE A C 1
ATOM 812 O O . PHE A 1 97 ? -0.385 5.253 -3.098 1.00 98.81 97 PHE A O 1
ATOM 819 N N . VAL A 1 98 ? 1.449 5.896 -4.243 1.00 98.69 98 VAL A N 1
ATOM 820 C CA . VAL A 1 98 ? 1.926 4.559 -4.614 1.00 98.69 98 VAL A CA 1
ATOM 821 C C . VAL A 1 98 ? 3.306 4.364 -4.013 1.00 98.69 98 VAL A C 1
ATOM 823 O O . VAL A 1 98 ? 4.209 5.149 -4.298 1.00 98.69 98 VAL A O 1
ATOM 826 N N . VAL A 1 99 ? 3.480 3.314 -3.213 1.00 98.69 99 VAL A N 1
ATOM 827 C CA . VAL A 1 99 ? 4.765 2.944 -2.617 1.00 98.69 99 VAL A CA 1
ATOM 828 C C . VAL A 1 99 ? 5.263 1.668 -3.274 1.00 98.69 99 VAL A C 1
ATOM 830 O O . VAL A 1 99 ? 4.763 0.582 -2.994 1.00 98.69 99 VAL A O 1
ATOM 833 N N . GLN A 1 100 ? 6.259 1.795 -4.146 1.00 98.44 100 GLN A N 1
ATOM 834 C CA . GLN A 1 100 ? 6.894 0.658 -4.805 1.00 98.44 100 GLN A CA 1
ATOM 835 C C . GLN A 1 100 ? 8.074 0.152 -3.977 1.00 98.44 100 GLN A C 1
ATOM 837 O O . GLN A 1 100 ? 8.922 0.937 -3.544 1.00 98.44 100 GLN A O 1
ATOM 842 N N . ILE A 1 101 ? 8.141 -1.166 -3.794 1.00 98.12 101 ILE A N 1
ATOM 843 C CA . ILE A 1 101 ? 9.178 -1.843 -3.021 1.00 98.12 101 ILE A CA 1
ATOM 844 C C . ILE A 1 101 ? 10.010 -2.724 -3.950 1.00 98.12 101 ILE A C 1
ATOM 846 O O . ILE A 1 101 ? 9.518 -3.720 -4.476 1.00 98.12 101 ILE A O 1
ATOM 850 N N . SER A 1 102 ? 11.297 -2.403 -4.078 1.00 94.06 102 SER A N 1
ATOM 851 C CA . SER A 1 102 ? 12.281 -3.184 -4.840 1.00 94.06 102 SER A CA 1
ATOM 852 C C . SER A 1 102 ? 11.918 -3.374 -6.321 1.00 94.06 102 SER A C 1
ATOM 854 O O . SER A 1 102 ? 12.227 -4.411 -6.899 1.00 94.06 102 SER A O 1
ATOM 856 N N . ASN A 1 103 ? 11.276 -2.378 -6.936 1.00 95.06 103 ASN A N 1
ATOM 857 C CA . ASN A 1 103 ? 11.111 -2.335 -8.388 1.00 95.06 103 ASN A CA 1
ATOM 858 C C . ASN A 1 103 ? 12.476 -2.078 -9.041 1.00 95.06 103 ASN A C 1
ATOM 860 O O . ASN A 1 103 ? 13.109 -1.066 -8.753 1.00 95.06 103 ASN A O 1
ATOM 864 N N . ALA A 1 104 ? 12.913 -2.977 -9.918 1.00 91.69 104 ALA A N 1
ATOM 865 C CA . ALA A 1 104 ? 14.224 -2.925 -10.558 1.00 91.69 104 ALA A CA 1
ATOM 866 C C . ALA A 1 104 ? 14.411 -1.741 -11.525 1.00 91.69 104 ALA A C 1
ATOM 868 O O . ALA A 1 104 ? 15.540 -1.314 -11.761 1.00 91.69 104 ALA A O 1
ATOM 869 N N . TYR A 1 105 ? 13.318 -1.152 -12.024 1.00 91.12 105 TYR A N 1
ATOM 870 C CA . TYR A 1 105 ? 13.384 0.095 -12.794 1.00 91.12 105 TYR A CA 1
ATOM 871 C C . TYR A 1 105 ? 13.666 1.327 -11.927 1.00 91.12 105 TYR A C 1
ATOM 873 O O . TYR A 1 105 ? 14.046 2.373 -12.455 1.00 91.12 105 TYR A O 1
ATOM 881 N N . ASN A 1 106 ? 13.498 1.217 -10.607 1.00 91.88 106 ASN A N 1
ATOM 882 C CA . ASN A 1 106 ? 13.841 2.283 -9.681 1.00 91.88 106 ASN A CA 1
ATOM 883 C C . ASN A 1 106 ? 15.265 2.089 -9.171 1.00 91.88 106 ASN A C 1
ATOM 885 O O . ASN A 1 106 ? 15.725 0.979 -8.910 1.00 91.88 106 ASN A O 1
ATOM 889 N N . ARG A 1 107 ? 15.962 3.203 -8.943 1.00 90.50 107 ARG A N 1
ATOM 890 C CA . ARG A 1 107 ? 17.303 3.166 -8.355 1.00 90.50 107 ARG A CA 1
ATOM 891 C C . ARG A 1 107 ? 17.278 2.701 -6.896 1.00 90.50 107 ARG A C 1
ATOM 893 O O . ARG A 1 107 ? 18.259 2.145 -6.414 1.00 90.50 107 ARG A O 1
ATOM 900 N N . ASN A 1 108 ? 16.185 2.963 -6.186 1.00 96.31 108 ASN A N 1
ATOM 901 C CA . ASN A 1 108 ? 16.069 2.804 -4.743 1.00 96.31 108 ASN A CA 1
ATOM 902 C C . ASN A 1 108 ? 15.077 1.699 -4.353 1.00 96.31 108 ASN A C 1
ATOM 904 O O . ASN A 1 108 ? 14.122 1.409 -5.067 1.00 96.31 108 ASN A O 1
ATOM 908 N N . SER A 1 109 ? 15.278 1.104 -3.171 1.00 96.06 109 SER A N 1
ATOM 909 C CA . SER A 1 109 ? 14.407 0.035 -2.660 1.00 96.06 109 SER A CA 1
ATOM 910 C C . SER A 1 109 ? 12.988 0.496 -2.339 1.00 96.06 109 SER A C 1
ATOM 912 O O . SER A 1 109 ? 12.083 -0.331 -2.346 1.00 96.06 109 SER A O 1
ATOM 914 N N . TYR A 1 110 ? 12.804 1.774 -2.014 1.00 98.38 110 TYR A N 1
ATOM 915 C CA . TYR A 1 110 ? 11.515 2.375 -1.703 1.00 98.38 110 TYR A CA 1
ATOM 916 C C . TYR A 1 110 ? 11.357 3.645 -2.529 1.00 98.38 110 TYR A C 1
ATOM 918 O O . TYR A 1 110 ? 12.134 4.589 -2.364 1.00 98.38 110 TYR A O 1
ATOM 926 N N . THR A 1 111 ? 10.343 3.662 -3.386 1.00 98.56 111 THR A N 1
ATOM 927 C CA . THR A 1 111 ? 10.034 4.785 -4.276 1.00 98.56 111 THR A CA 1
ATOM 928 C C . THR A 1 111 ? 8.569 5.143 -4.107 1.00 98.56 111 THR A C 1
ATOM 930 O O . THR A 1 111 ? 7.700 4.275 -4.213 1.00 98.56 111 THR A O 1
ATOM 933 N N . VAL A 1 112 ? 8.294 6.417 -3.831 1.00 98.62 112 VAL A N 1
ATOM 934 C CA . VAL A 1 112 ? 6.936 6.919 -3.615 1.00 98.62 112 VAL A CA 1
ATOM 935 C C . VAL A 1 112 ? 6.547 7.858 -4.744 1.00 98.62 112 VAL A C 1
ATOM 937 O O . VAL A 1 112 ? 7.288 8.784 -5.071 1.00 98.62 112 VAL A O 1
ATOM 940 N N . PHE A 1 113 ? 5.357 7.645 -5.291 1.00 98.56 113 PHE A N 1
ATOM 941 C CA . PHE A 1 113 ? 4.702 8.538 -6.241 1.00 98.56 113 PHE A CA 1
ATOM 942 C C . PHE A 1 113 ? 3.428 9.097 -5.612 1.00 98.56 113 PHE A C 1
ATOM 944 O O . PHE A 1 113 ? 2.796 8.423 -4.799 1.00 98.56 113 PHE A O 1
ATOM 951 N N . GLU A 1 114 ? 3.036 10.304 -6.008 1.00 98.19 114 GLU A N 1
ATOM 952 C CA . GLU A 1 114 ? 1.883 11.011 -5.449 1.00 98.19 114 GLU A CA 1
ATOM 953 C C . GLU A 1 114 ? 0.938 11.506 -6.548 1.00 98.19 114 GLU A C 1
ATOM 955 O O . GLU A 1 114 ? 1.370 11.901 -7.637 1.00 98.19 114 GLU A O 1
ATOM 960 N N . GLN A 1 115 ? -0.355 11.524 -6.228 1.00 97.31 115 GLN A N 1
ATOM 961 C CA . GLN A 1 115 ? -1.428 11.968 -7.110 1.00 97.31 115 GLN A CA 1
ATOM 962 C C . GLN A 1 115 ? -1.292 13.429 -7.546 1.00 97.31 115 GLN A C 1
ATOM 964 O O . GLN A 1 115 ? -1.557 13.741 -8.703 1.00 97.31 115 GLN A O 1
ATOM 969 N N . SER A 1 116 ? -0.860 14.328 -6.656 1.00 94.62 116 SER A N 1
ATOM 970 C CA . SER A 1 116 ? -0.690 15.760 -6.958 1.00 94.62 116 SER A CA 1
ATOM 971 C C . SER A 1 116 ? 0.342 16.013 -8.067 1.00 94.62 116 SER A C 1
ATOM 973 O O . SER A 1 116 ? 0.241 16.996 -8.799 1.00 94.62 116 SER A O 1
ATOM 975 N N . ASN A 1 117 ? 1.284 15.081 -8.244 1.00 94.44 117 ASN A N 1
ATOM 976 C CA . ASN A 1 117 ? 2.259 15.058 -9.332 1.00 94.44 117 ASN A CA 1
ATOM 977 C C . ASN A 1 117 ? 1.809 14.189 -10.528 1.00 94.44 117 ASN A C 1
ATOM 979 O O . ASN A 1 117 ? 2.620 13.824 -11.378 1.00 94.44 117 ASN A O 1
ATOM 983 N N . ASN A 1 118 ? 0.537 13.781 -10.580 1.00 96.56 118 ASN A N 1
ATOM 984 C CA . ASN A 1 118 ? -0.005 12.816 -11.545 1.00 96.56 118 ASN A CA 1
ATOM 985 C C . ASN A 1 118 ? 0.828 11.524 -11.654 1.00 96.56 118 ASN A C 1
ATOM 987 O O . ASN A 1 118 ? 0.873 10.901 -12.713 1.00 96.56 118 ASN A O 1
ATOM 991 N N . PHE A 1 119 ? 1.523 11.141 -10.577 1.00 97.50 119 PHE A N 1
ATOM 992 C CA . PHE A 1 119 ? 2.456 10.012 -10.542 1.00 97.50 119 PHE A CA 1
ATOM 993 C C . PHE A 1 119 ? 3.589 10.062 -11.590 1.00 97.50 119 PHE A C 1
ATOM 995 O O . PHE A 1 119 ? 4.158 9.025 -11.918 1.00 97.50 119 PHE A O 1
ATOM 1002 N N . LEU A 1 120 ? 3.939 11.244 -12.116 1.00 96.19 120 LEU A N 1
ATOM 1003 C CA . LEU A 1 120 ? 4.910 11.377 -13.212 1.00 96.19 120 LEU A CA 1
ATOM 1004 C C . LEU A 1 120 ? 6.354 11.116 -12.778 1.00 96.19 120 LEU A C 1
ATOM 1006 O O . LEU A 1 120 ? 7.119 10.482 -13.501 1.00 96.19 120 LEU A O 1
ATOM 1010 N N . THR A 1 121 ? 6.737 11.618 -11.606 1.00 97.00 121 THR A N 1
ATOM 1011 C CA . THR A 1 121 ? 8.075 11.430 -11.035 1.00 97.00 121 THR A CA 1
ATOM 1012 C C . THR A 1 121 ? 7.982 11.028 -9.566 1.00 97.00 121 THR A C 1
ATOM 1014 O O . THR A 1 121 ? 7.002 11.391 -8.898 1.00 97.00 121 THR A O 1
ATOM 1017 N N . PRO A 1 122 ? 8.994 10.320 -9.032 1.00 97.81 122 PRO A N 1
ATOM 1018 C CA . PRO A 1 122 ? 9.066 10.045 -7.606 1.00 97.81 122 PRO A CA 1
ATOM 1019 C C . PRO A 1 122 ? 9.062 11.339 -6.785 1.00 97.81 122 PRO A C 1
ATOM 1021 O O . PRO A 1 122 ? 9.752 12.302 -7.123 1.00 97.81 122 PRO A O 1
ATOM 1024 N N . VAL A 1 123 ? 8.300 11.351 -5.693 1.00 98.25 123 VAL A N 1
ATOM 1025 C CA . VAL A 1 123 ? 8.323 12.418 -4.674 1.00 98.25 123 VAL A CA 1
ATOM 1026 C C . VAL A 1 123 ? 9.216 12.056 -3.482 1.00 98.25 123 VAL A C 1
ATOM 1028 O O . VAL A 1 123 ? 9.562 12.918 -2.675 1.00 98.25 123 VAL A O 1
ATOM 1031 N N . PHE A 1 124 ? 9.605 10.782 -3.378 1.00 98.31 124 PHE A N 1
ATOM 1032 C CA . PHE A 1 124 ? 10.563 10.272 -2.404 1.00 98.31 124 PHE A CA 1
ATOM 1033 C C . PHE A 1 124 ? 11.248 9.008 -2.932 1.00 98.31 124 PHE A C 1
ATOM 1035 O O . PHE A 1 124 ? 10.591 8.138 -3.507 1.00 98.31 124 PHE A O 1
ATOM 1042 N N . GLU A 1 125 ? 12.548 8.878 -2.662 1.00 98.12 125 GLU A N 1
ATOM 1043 C CA . GLU A 1 125 ? 13.342 7.686 -2.961 1.00 98.12 125 GLU A CA 1
ATOM 1044 C C . GLU A 1 125 ? 14.364 7.431 -1.849 1.00 98.12 125 GLU A C 1
ATOM 1046 O O . GLU A 1 125 ? 15.108 8.332 -1.460 1.00 98.12 125 GLU A O 1
ATOM 1051 N N . SER A 1 126 ? 14.431 6.201 -1.336 1.00 98.06 126 SER A N 1
ATOM 1052 C CA . SER A 1 126 ? 15.487 5.794 -0.403 1.00 98.06 126 SER A CA 1
ATOM 1053 C C .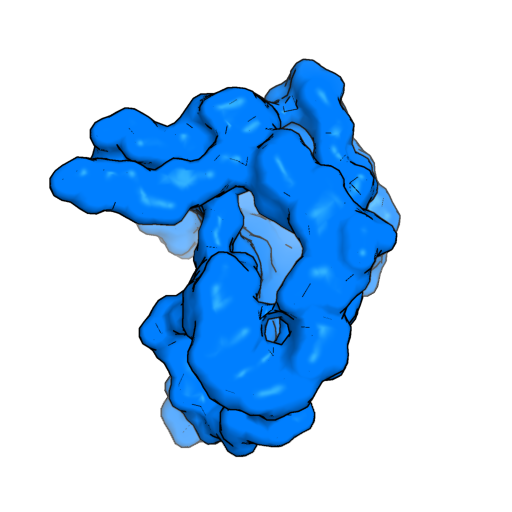 SER A 1 126 ? 15.693 4.280 -0.388 1.00 98.06 126 SER A C 1
ATOM 1055 O O . SER A 1 126 ? 14.804 3.491 -0.699 1.00 98.06 126 SER A O 1
ATOM 1057 N N . TYR A 1 127 ? 16.891 3.846 0.003 1.00 97.81 127 TYR A N 1
ATOM 1058 C CA . TYR A 1 127 ? 17.134 2.448 0.375 1.00 97.81 127 TYR A CA 1
ATOM 1059 C C . TYR A 1 127 ? 16.635 2.128 1.796 1.00 97.81 127 TYR A C 1
ATOM 1061 O O . TYR A 1 127 ? 16.507 0.959 2.161 1.00 97.81 127 TYR A O 1
ATOM 1069 N N . SER A 1 128 ? 16.356 3.152 2.608 1.00 97.69 128 SER A N 1
ATOM 1070 C CA . SER A 1 128 ? 16.011 3.042 4.022 1.00 97.69 128 SER A CA 1
ATOM 1071 C C . SER A 1 128 ? 14.506 3.132 4.249 1.00 97.69 128 SER A C 1
ATOM 1073 O O . SER A 1 128 ? 13.882 4.182 4.092 1.00 97.69 128 SER A O 1
ATOM 1075 N N . ILE A 1 129 ? 13.940 2.038 4.754 1.00 97.62 129 ILE A N 1
ATOM 1076 C CA . ILE A 1 129 ? 12.546 1.992 5.207 1.00 97.62 129 ILE A CA 1
ATOM 1077 C C . ILE A 1 129 ? 12.255 3.037 6.296 1.00 97.62 129 ILE A C 1
ATOM 1079 O O . ILE A 1 129 ? 11.183 3.631 6.322 1.00 97.62 129 ILE A O 1
ATOM 1083 N N . LYS A 1 130 ? 13.235 3.312 7.171 1.00 98.12 130 LYS A N 1
ATOM 1084 C CA . LYS A 1 130 ? 13.100 4.282 8.267 1.00 98.12 130 LYS A CA 1
ATOM 1085 C C . LYS A 1 130 ? 12.979 5.708 7.741 1.00 98.12 130 LYS A C 1
ATOM 1087 O O . LYS A 1 130 ? 12.237 6.501 8.308 1.00 98.12 130 LYS A O 1
ATOM 1092 N N . GLU A 1 131 ? 13.702 6.032 6.672 1.00 98.50 131 GLU A N 1
ATOM 1093 C CA . GLU A 1 131 ? 13.609 7.348 6.035 1.00 98.50 131 GLU A CA 1
ATOM 1094 C C . GLU A 1 131 ? 12.261 7.529 5.344 1.00 98.50 131 GLU A C 1
ATOM 1096 O O . GLU A 1 131 ? 11.658 8.586 5.488 1.00 98.50 131 GLU A O 1
ATOM 1101 N N . MET A 1 132 ? 11.751 6.487 4.681 1.00 98.44 132 MET A N 1
ATOM 1102 C CA . MET A 1 132 ? 10.419 6.521 4.072 1.00 98.44 132 MET A CA 1
ATOM 1103 C C . MET A 1 132 ? 9.323 6.723 5.124 1.00 98.44 132 MET A C 1
ATOM 1105 O O . MET A 1 132 ? 8.477 7.600 4.976 1.00 98.44 132 MET A O 1
ATOM 1109 N N . ILE A 1 133 ? 9.365 5.962 6.223 1.00 98.44 133 ILE A N 1
ATOM 1110 C CA . ILE A 1 133 ? 8.414 6.113 7.337 1.00 98.44 133 ILE A CA 1
ATOM 1111 C C . ILE A 1 133 ? 8.510 7.519 7.943 1.00 98.44 133 ILE A C 1
ATOM 1113 O O . ILE A 1 133 ? 7.489 8.131 8.243 1.00 98.44 133 ILE A O 1
ATOM 1117 N N . LYS A 1 134 ? 9.725 8.062 8.100 1.00 98.44 134 LYS A N 1
ATOM 1118 C CA . LYS A 1 134 ? 9.929 9.441 8.564 1.00 98.44 134 LYS A CA 1
ATOM 1119 C C . LYS A 1 134 ? 9.399 10.477 7.571 1.00 98.44 134 LYS A C 1
ATOM 1121 O O . LYS A 1 134 ? 9.016 11.550 7.997 1.00 98.44 134 LYS A O 1
ATOM 1126 N N . TRP A 1 135 ? 9.412 10.198 6.273 1.00 98.44 135 TRP A N 1
ATOM 1127 C CA . TRP A 1 135 ? 8.892 11.122 5.268 1.00 98.44 135 TRP A CA 1
ATOM 1128 C C . TRP A 1 135 ? 7.358 11.160 5.247 1.00 98.44 135 TRP A C 1
ATOM 1130 O O . TRP A 1 135 ? 6.784 12.218 5.000 1.00 98.44 135 TRP A O 1
ATOM 1140 N N . PHE A 1 136 ? 6.690 10.035 5.525 1.00 98.44 136 PHE A N 1
ATOM 1141 C CA . PHE A 1 136 ? 5.228 9.985 5.642 1.00 98.44 136 PHE A CA 1
ATOM 1142 C C . PHE A 1 136 ? 4.687 10.632 6.925 1.00 98.44 136 PHE A C 1
ATOM 1144 O O . PHE A 1 136 ? 3.561 11.133 6.904 1.00 98.44 136 PHE A O 1
ATOM 1151 N N . ASN A 1 137 ? 5.460 10.602 8.012 1.00 97.56 137 ASN A N 1
ATOM 1152 C CA . ASN A 1 137 ? 5.096 11.132 9.331 1.00 97.56 137 ASN A CA 1
ATOM 1153 C C . ASN A 1 137 ? 5.517 12.592 9.508 1.00 97.56 137 ASN A C 1
ATOM 1155 O O . ASN A 1 137 ? 4.679 13.371 10.004 1.00 97.56 137 ASN A O 1
#

Foldseek 3Di:
DQPFAFLVVLLVCVVVVQQQDLALVSLVVNAEDEEDDDSSCSSVVSNVVSVLSNLQDPPFPAHRHQKGKHKYFDDDPPDDIWIKMFIAGSPPRHTAKIWTAPDVVDPARTFMAGVVVVSPHTPDGHNDSVVVSVNRD

Radius of gyration: 14.26 Å; chains: 1; bounding box: 39×35×35 Å

pLDDT: mean 96.49, std 5.97, range [44.59, 98.81]

Secondary structure (DSSP, 8-state):
------HHHHHHHHHTTTT---SHHHHHHHTEEEESS-GGGHHHHHHHHHHHHTT--TTSSS-TTTEEEEEEEE--TTS--EEEEEEEETTT--EEEEEEES-TTSSSSEEEEEGGGTTSS-SEEES-HHHHHHHH-

Sequence (137 aa):
MRNEISIREWVERFCDGKYESRDVQTQIEAGWYDWFCRDSNLANKTKRMGNIIEQIKPGGKINLEKSYIWFRNNCPLDDALYDDFRFADIETDATLFVVQISNAYNRNSYTVFEQSNNFLTPVFESYSIKEMIKWFN